Protein AF-A0A5C7LWV4-F1 (afdb_monomer_lite)

Structure (mmCIF, N/CA/C/O backbone):
data_AF-A0A5C7LWV4-F1
#
_entry.id   AF-A0A5C7LWV4-F1
#
loop_
_atom_site.group_PDB
_atom_site.id
_atom_site.type_symbol
_atom_site.label_atom_id
_atom_site.label_alt_id
_atom_site.label_comp_id
_atom_site.label_asym_id
_atom_site.label_entity_id
_atom_site.label_seq_id
_atom_site.pdbx_PDB_ins_code
_atom_site.Cartn_x
_atom_site.Cartn_y
_atom_site.Cartn_z
_atom_site.occupancy
_atom_site.B_iso_or_equiv
_atom_site.auth_seq_id
_atom_site.auth_comp_id
_atom_site.auth_asym_id
_atom_site.auth_atom_id
_atom_site.pdbx_PDB_model_num
ATOM 1 N N . MET A 1 1 ? -59.987 -9.830 20.112 1.00 52.25 1 MET A N 1
ATOM 2 C CA . MET A 1 1 ? -58.903 -8.839 19.967 1.00 52.25 1 MET A CA 1
ATOM 3 C C . MET A 1 1 ? -58.162 -9.184 18.691 1.00 52.25 1 MET A C 1
ATOM 5 O O . MET A 1 1 ? -57.696 -10.315 18.576 1.00 52.25 1 MET A O 1
ATOM 9 N N . SER A 1 2 ? -58.191 -8.307 17.691 1.00 67.44 2 SER A N 1
ATOM 10 C CA . SER A 1 2 ? -57.599 -8.619 16.381 1.00 67.44 2 SER A CA 1
ATOM 11 C C . SER A 1 2 ? -56.085 -8.374 16.394 1.00 67.44 2 SER A C 1
ATOM 13 O O . SER A 1 2 ? -55.597 -7.517 17.128 1.00 67.44 2 SER A O 1
ATOM 15 N N . LEU A 1 3 ? -55.334 -9.098 15.560 1.00 51.97 3 LEU A N 1
ATOM 16 C CA . LE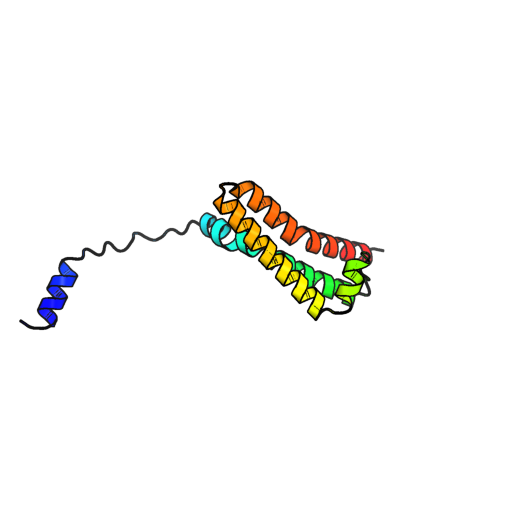U A 1 3 ? -53.879 -8.929 15.397 1.00 51.97 3 LEU A CA 1
ATOM 17 C C . LEU A 1 3 ? -53.480 -7.469 15.103 1.00 51.97 3 LEU A C 1
ATOM 19 O O . LEU A 1 3 ? -52.436 -7.003 15.555 1.00 51.97 3 LEU A O 1
ATOM 23 N N . MET A 1 4 ? -54.356 -6.729 14.418 1.00 54.03 4 MET A N 1
ATOM 24 C CA . MET A 1 4 ? -54.188 -5.304 14.130 1.00 54.03 4 MET A CA 1
ATOM 25 C C . MET A 1 4 ? -54.279 -4.420 15.380 1.00 54.03 4 MET A C 1
ATOM 27 O O . MET A 1 4 ? -53.529 -3.455 15.496 1.00 54.03 4 MET A O 1
ATOM 31 N N . GLU A 1 5 ? -55.147 -4.746 16.342 1.00 59.66 5 GLU A N 1
ATOM 32 C CA . GLU A 1 5 ? -55.254 -3.985 17.596 1.00 59.66 5 GLU A CA 1
ATOM 33 C C . GLU A 1 5 ? -54.028 -4.186 18.489 1.00 59.66 5 GLU A C 1
ATOM 35 O O . GLU A 1 5 ? -53.550 -3.229 19.096 1.00 59.66 5 GLU A O 1
ATOM 40 N N . SER A 1 6 ? -53.481 -5.405 18.536 1.00 60.03 6 SER A N 1
ATOM 41 C CA . SER A 1 6 ? -52.242 -5.687 19.270 1.00 60.03 6 SER A CA 1
ATOM 42 C C . SER A 1 6 ? -51.032 -4.998 18.638 1.00 60.03 6 SER A C 1
ATOM 44 O O . SER A 1 6 ? -50.223 -4.425 19.364 1.00 60.03 6 SER A O 1
ATOM 46 N N . A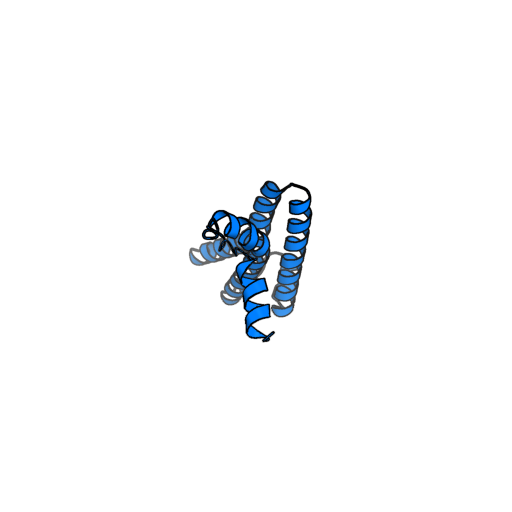LA A 1 7 ? -50.929 -4.987 17.305 1.00 54.66 7 ALA A N 1
ATOM 47 C CA . ALA A 1 7 ? -49.851 -4.292 16.602 1.00 54.66 7 ALA A CA 1
ATOM 48 C C . ALA A 1 7 ? -49.892 -2.774 16.840 1.00 54.66 7 ALA A C 1
ATOM 50 O O . ALA A 1 7 ? -48.857 -2.161 17.096 1.00 54.66 7 ALA A O 1
ATOM 51 N N . ARG A 1 8 ? -51.091 -2.177 16.835 1.00 57.69 8 ARG A N 1
ATOM 52 C CA . ARG A 1 8 ? -51.269 -0.740 17.081 1.00 57.69 8 ARG A CA 1
ATOM 53 C C . ARG A 1 8 ? -50.892 -0.347 18.508 1.00 57.69 8 ARG A C 1
ATOM 55 O O . ARG A 1 8 ? -50.174 0.621 18.699 1.00 57.69 8 ARG A O 1
ATOM 62 N N . LYS A 1 9 ? -51.280 -1.155 19.501 1.00 61.03 9 LYS A N 1
ATOM 63 C CA . LYS A 1 9 ? -50.943 -0.910 20.914 1.00 61.03 9 LYS A CA 1
ATOM 64 C C . LYS A 1 9 ? -49.441 -0.983 21.200 1.00 61.03 9 LYS A C 1
ATOM 66 O O . LYS A 1 9 ? -48.962 -0.285 22.086 1.00 61.03 9 LYS A O 1
ATOM 71 N N . VAL A 1 10 ? -48.717 -1.836 20.472 1.00 62.72 10 VAL A N 1
ATOM 72 C CA . VAL A 1 10 ? -47.253 -1.909 20.555 1.00 62.72 10 VAL A CA 1
ATOM 73 C C . VAL A 1 10 ? -46.637 -0.688 19.878 1.00 62.72 10 VAL A C 1
ATOM 75 O O . VAL A 1 10 ? -45.815 -0.022 20.490 1.00 62.72 10 VAL A O 1
ATOM 78 N N . LEU A 1 11 ? -47.069 -0.345 18.662 1.00 56.66 11 LEU A N 1
ATOM 79 C CA . LEU A 1 11 ? -46.501 0.767 17.892 1.00 56.66 11 LEU A CA 1
ATOM 80 C C . LEU A 1 11 ? -46.776 2.147 18.509 1.00 56.66 11 LEU A C 1
ATOM 82 O O . LEU A 1 11 ? -45.873 2.976 18.524 1.00 56.66 11 LEU A O 1
ATOM 86 N N . ASP A 1 12 ? -47.958 2.373 19.085 1.00 58.62 12 ASP A N 1
ATOM 87 C CA . ASP A 1 12 ? -48.310 3.647 19.735 1.00 58.62 12 ASP A CA 1
ATOM 88 C C . ASP A 1 12 ? -47.535 3.873 21.054 1.00 58.62 12 ASP A C 1
ATOM 90 O O . ASP A 1 12 ? -47.429 5.003 21.527 1.00 58.62 12 ASP A O 1
ATOM 94 N N . GLY A 1 13 ? -46.973 2.810 21.650 1.00 54.28 13 GLY A N 1
ATOM 95 C CA . GLY A 1 13 ? -46.110 2.884 22.836 1.00 54.28 13 GLY A CA 1
ATOM 96 C C . GLY A 1 13 ? -44.638 3.181 22.527 1.00 54.28 13 GLY A C 1
ATOM 97 O O . GLY A 1 13 ? -43.896 3.586 23.422 1.00 54.28 13 GLY A O 1
ATOM 98 N N . TYR A 1 14 ? -44.213 3.016 21.271 1.00 48.19 14 TYR A N 1
ATOM 99 C CA . TYR A 1 14 ? -42.888 3.413 20.809 1.00 48.19 14 TYR A CA 1
ATOM 100 C C . TYR A 1 14 ? -43.001 4.767 20.116 1.00 48.19 14 TYR A C 1
ATOM 102 O O . TYR A 1 14 ? -43.220 4.854 18.909 1.00 48.19 14 TYR A O 1
ATOM 110 N N . VAL A 1 15 ? -42.786 5.844 20.873 1.00 48.97 15 VAL A N 1
ATOM 111 C CA . VAL A 1 15 ? -42.367 7.113 20.273 1.00 48.97 15 VAL A CA 1
ATOM 112 C C . VAL A 1 15 ? -40.988 6.858 19.667 1.00 48.97 15 VAL A C 1
ATOM 114 O O . VAL A 1 15 ? -39.961 7.001 20.327 1.00 48.97 15 VAL A O 1
ATOM 117 N N . ILE A 1 16 ? -40.957 6.393 18.418 1.00 51.47 16 ILE A N 1
ATOM 118 C CA . ILE A 1 16 ? -39.737 6.365 17.622 1.00 51.47 16 ILE A CA 1
ATOM 119 C C . ILE A 1 16 ? -39.480 7.825 17.278 1.00 51.47 16 ILE A C 1
ATOM 121 O O . ILE A 1 16 ? -39.933 8.332 16.250 1.00 51.47 16 ILE A O 1
ATOM 125 N N . GLU A 1 17 ? -38.798 8.527 18.180 1.00 50.56 17 GLU A N 1
ATOM 126 C CA . GLU A 1 17 ? -38.108 9.753 17.821 1.00 50.56 17 GLU A CA 1
ATOM 127 C C . GLU A 1 17 ? -37.155 9.368 16.693 1.00 50.56 17 GLU A C 1
ATOM 129 O O . GLU A 1 17 ? -36.110 8.756 16.921 1.00 50.56 17 GLU A O 1
ATOM 134 N N . ALA A 1 18 ? -37.565 9.629 15.448 1.00 47.28 18 ALA A N 1
ATOM 135 C CA . ALA A 1 18 ? -36.696 9.455 14.300 1.00 47.28 18 ALA A CA 1
ATOM 136 C C . ALA A 1 18 ? -35.393 10.185 14.643 1.00 47.28 18 ALA A C 1
ATOM 138 O O . ALA A 1 18 ? -35.468 11.375 14.980 1.00 47.28 18 ALA A O 1
ATOM 139 N N . PRO A 1 19 ? -34.229 9.505 14.643 1.00 46.12 19 PRO A N 1
ATOM 140 C CA . PRO A 1 19 ? -32.994 10.138 15.062 1.00 46.12 19 PRO A CA 1
ATOM 141 C C . PRO A 1 19 ? -32.833 11.397 14.218 1.00 46.12 19 PRO A C 1
ATOM 143 O O . PRO A 1 19 ? -32.788 11.326 12.986 1.00 46.12 19 PRO A O 1
ATOM 146 N N . LYS A 1 20 ? -32.852 12.561 14.888 1.00 50.91 20 LYS A N 1
ATOM 147 C CA . LYS A 1 20 ? -32.575 13.860 14.270 1.00 50.91 20 LYS A CA 1
ATOM 148 C C . LYS A 1 20 ? -31.335 13.655 13.417 1.00 50.91 20 LYS A C 1
ATOM 150 O O . LYS A 1 20 ? -30.327 13.236 13.972 1.00 50.91 20 LYS A O 1
ATOM 155 N N . ARG A 1 21 ? -31.488 13.847 12.098 1.00 44.47 21 ARG A N 1
ATOM 156 C CA . ARG A 1 21 ? -30.469 13.734 11.041 1.00 44.47 21 ARG A CA 1
ATOM 157 C C . ARG A 1 21 ? -29.089 13.398 11.604 1.00 44.47 21 ARG A C 1
ATOM 159 O O . ARG A 1 21 ? -28.471 14.259 12.221 1.00 44.47 21 ARG A O 1
ATOM 166 N N . LEU A 1 22 ? -28.615 12.173 11.372 1.00 43.50 22 LEU A N 1
ATOM 167 C CA . LEU A 1 22 ? -27.206 11.836 11.560 1.00 43.50 22 LEU A CA 1
ATOM 168 C C . LEU A 1 22 ? -26.389 12.756 10.640 1.00 43.50 22 LEU A C 1
ATOM 170 O O . LEU A 1 22 ? -26.166 12.444 9.472 1.00 43.50 22 LEU A O 1
ATOM 174 N N . GLU A 1 23 ? -26.010 13.930 11.143 1.00 44.56 23 GLU A N 1
ATOM 175 C CA . GLU A 1 23 ? -24.940 14.745 10.587 1.00 44.56 23 GLU A CA 1
ATOM 176 C C . GLU A 1 23 ? -23.662 13.939 10.787 1.00 44.56 23 GLU A C 1
ATOM 178 O O . GLU A 1 23 ? -22.971 14.056 11.797 1.00 44.56 23 GLU A O 1
ATOM 183 N N . ILE A 1 24 ? -23.381 13.050 9.836 1.00 46.97 24 ILE A N 1
ATOM 184 C CA . ILE A 1 24 ? -22.062 12.453 9.704 1.00 46.97 24 ILE A CA 1
ATOM 185 C C . ILE A 1 24 ? -21.148 13.627 9.358 1.00 46.97 24 ILE A C 1
ATOM 187 O O . ILE A 1 24 ? -21.122 14.084 8.215 1.00 46.97 24 ILE A O 1
ATOM 191 N N . LYS A 1 25 ? -20.451 14.179 10.355 1.00 51.34 25 LYS A N 1
ATOM 192 C CA . LYS A 1 25 ? -19.376 15.137 10.099 1.00 51.34 25 LYS A CA 1
ATOM 193 C C . LYS A 1 25 ? -18.379 14.436 9.184 1.00 51.34 25 LYS A C 1
ATOM 195 O O . LYS A 1 25 ? -17.914 13.350 9.509 1.00 51.34 25 LYS A O 1
ATOM 200 N N . GLU A 1 26 ? -18.020 15.050 8.059 1.00 54.31 26 GLU A N 1
ATOM 201 C CA . GLU A 1 26 ? -17.024 14.497 7.125 1.00 54.31 26 GLU A CA 1
ATOM 202 C C . GLU A 1 26 ? -15.697 14.122 7.820 1.00 54.31 26 GLU A C 1
ATOM 204 O O . GLU A 1 26 ? -14.985 13.228 7.356 1.00 54.31 26 GLU A O 1
ATOM 209 N N . SER A 1 27 ? -15.397 14.736 8.977 1.00 55.41 27 SER A N 1
ATOM 210 C CA . SER A 1 27 ? -14.265 14.372 9.840 1.00 55.41 27 SER A CA 1
ATOM 211 C C . SER A 1 27 ? -14.293 12.914 10.292 1.00 55.41 27 SER A C 1
ATOM 213 O O . SER A 1 27 ? -13.243 12.275 10.343 1.00 55.41 27 SER A O 1
ATOM 215 N N . ASP A 1 28 ? -15.477 12.368 10.566 1.00 58.28 28 ASP A N 1
ATOM 216 C CA . ASP A 1 28 ? -15.622 11.016 11.097 1.00 58.28 28 ASP A CA 1
ATOM 217 C C . ASP A 1 28 ? -15.373 9.979 10.003 1.00 58.28 28 ASP A C 1
ATOM 219 O O . ASP A 1 28 ? -14.819 8.921 10.285 1.00 58.28 28 ASP A O 1
ATOM 223 N N . PHE A 1 29 ? -15.690 10.282 8.738 1.00 62.94 29 PHE A N 1
ATOM 224 C CA . PHE A 1 29 ? -15.387 9.395 7.609 1.00 62.94 29 PHE A CA 1
ATOM 225 C C . PHE A 1 29 ? -13.880 9.328 7.330 1.00 62.94 29 PHE A C 1
ATOM 227 O O . PHE A 1 29 ? -13.325 8.248 7.107 1.00 62.94 29 PHE A O 1
ATOM 234 N N . ALA A 1 30 ? -13.194 10.473 7.382 1.00 60.03 30 ALA A N 1
ATOM 235 C CA . ALA A 1 30 ? -11.749 10.515 7.203 1.00 60.03 30 ALA A CA 1
ATOM 236 C C . ALA A 1 30 ? -11.010 9.741 8.306 1.00 60.03 30 ALA A C 1
ATOM 238 O O . ALA A 1 30 ? -10.076 8.988 8.016 1.00 60.03 30 ALA A O 1
ATOM 239 N N . GLU A 1 31 ? -11.459 9.871 9.555 1.00 58.53 31 GLU A N 1
ATOM 240 C CA . GLU A 1 31 ? -10.842 9.166 10.676 1.00 58.53 31 GLU A CA 1
ATOM 241 C C . GLU A 1 31 ? -11.195 7.676 10.728 1.00 58.53 31 GLU A C 1
ATOM 243 O O . GLU A 1 31 ? -10.319 6.855 10.988 1.00 58.53 31 GLU A O 1
ATOM 248 N N . SER A 1 32 ? -12.447 7.305 10.451 1.00 59.75 32 SER A N 1
ATOM 249 C CA . SER A 1 32 ? -12.907 5.916 10.602 1.00 59.75 32 SER A CA 1
ATOM 250 C C . SER A 1 32 ? -12.679 5.035 9.373 1.00 59.75 32 SER A C 1
ATOM 252 O O . SER A 1 32 ? -12.586 3.816 9.519 1.00 59.75 32 SER A O 1
ATOM 254 N N . VAL A 1 33 ? -12.574 5.618 8.172 1.00 63.16 33 VAL A N 1
ATOM 255 C CA . VAL A 1 33 ? -12.467 4.863 6.911 1.00 63.16 33 VAL A CA 1
ATOM 256 C C . VAL A 1 33 ? -11.153 5.146 6.193 1.00 63.16 33 VAL A C 1
ATOM 258 O O . VAL A 1 33 ? -10.425 4.209 5.866 1.00 63.16 33 VAL A O 1
ATOM 261 N N . LEU A 1 34 ? -10.808 6.418 5.961 1.00 64.25 34 LEU A N 1
ATOM 262 C CA . LEU A 1 34 ? -9.617 6.761 5.169 1.00 64.25 34 LEU A CA 1
ATOM 263 C C . LEU A 1 34 ? -8.308 6.451 5.901 1.00 64.25 34 LEU A C 1
ATOM 265 O O . LEU A 1 34 ? -7.388 5.921 5.281 1.00 64.25 34 LEU A O 1
ATOM 269 N N . LEU A 1 35 ? -8.215 6.732 7.204 1.00 64.75 35 LEU A N 1
ATOM 270 C CA . LEU A 1 35 ? -7.017 6.422 7.995 1.00 64.75 35 LEU A CA 1
ATOM 271 C C . LEU A 1 35 ? -6.680 4.920 8.033 1.00 64.75 35 LEU A C 1
ATOM 273 O O . LEU A 1 35 ? -5.538 4.575 7.714 1.00 64.75 35 LEU A O 1
ATOM 277 N N . PRO A 1 36 ? -7.617 4.010 8.362 1.00 65.00 36 PRO A N 1
ATOM 278 C CA . PRO A 1 36 ? -7.323 2.578 8.339 1.00 65.00 36 PRO A CA 1
ATOM 279 C C . PRO A 1 36 ? -7.153 2.013 6.920 1.00 65.00 36 PRO A C 1
ATOM 281 O O . PRO A 1 36 ? -6.412 1.045 6.744 1.00 65.00 36 PRO A O 1
ATOM 284 N N . ALA A 1 37 ? -7.774 2.614 5.897 1.00 67.56 37 ALA A N 1
ATOM 285 C CA . ALA A 1 37 ? -7.589 2.207 4.499 1.00 67.56 37 ALA A CA 1
ATOM 286 C C . ALA A 1 37 ? -6.295 2.751 3.862 1.00 67.56 37 ALA A C 1
ATOM 288 O O . ALA A 1 37 ? -5.812 2.189 2.876 1.00 67.56 37 ALA A O 1
ATOM 289 N N . GLY A 1 38 ? -5.709 3.812 4.423 1.00 72.81 38 GLY A N 1
ATOM 290 C CA . GLY A 1 38 ? -4.519 4.495 3.909 1.00 72.81 38 GLY A CA 1
ATOM 291 C C . GLY A 1 38 ? -3.333 3.572 3.602 1.00 72.81 38 GLY A C 1
ATOM 292 O O . GLY A 1 38 ? -2.789 3.660 2.500 1.00 72.81 38 GLY A O 1
ATOM 293 N N . PRO A 1 39 ? -2.953 2.636 4.494 1.00 75.56 39 PRO A N 1
ATOM 294 C CA . PRO A 1 39 ? -1.898 1.668 4.213 1.00 75.56 39 PRO A CA 1
ATOM 295 C C . PRO A 1 39 ? -2.194 0.809 2.982 1.00 75.56 39 PRO A C 1
ATOM 297 O O . PRO A 1 39 ? -1.322 0.650 2.135 1.00 75.56 39 PRO A O 1
ATOM 300 N N . LEU A 1 40 ? -3.420 0.293 2.840 1.00 77.00 40 LEU A N 1
ATOM 301 C CA . LEU A 1 40 ? -3.803 -0.532 1.689 1.00 77.00 40 LEU A CA 1
ATOM 302 C C . LEU A 1 40 ? -3.777 0.268 0.386 1.00 77.00 40 LEU A C 1
ATOM 304 O O . LEU A 1 40 ? -3.202 -0.190 -0.600 1.00 77.00 40 LEU A O 1
ATOM 308 N N . LEU A 1 41 ? -4.342 1.477 0.395 1.00 77.94 41 LEU A N 1
ATOM 309 C CA . LEU A 1 41 ? -4.313 2.379 -0.759 1.00 77.94 41 LEU A CA 1
ATOM 310 C C . LEU A 1 41 ? -2.876 2.744 -1.150 1.00 77.94 41 LEU A C 1
ATOM 312 O O . LEU A 1 41 ? -2.541 2.754 -2.333 1.00 77.94 41 LEU A O 1
ATOM 316 N N . GLY A 1 42 ? -2.012 2.969 -0.161 1.00 78.62 42 GLY A N 1
ATOM 317 C CA . GLY A 1 42 ? -0.592 3.214 -0.366 1.00 78.62 42 GLY A CA 1
ATOM 318 C C . GLY A 1 42 ? 0.137 2.041 -1.023 1.00 78.62 42 GLY A C 1
ATOM 319 O O . GLY A 1 42 ? 0.852 2.232 -2.006 1.00 78.62 42 GLY A O 1
ATOM 320 N N . GLN A 1 43 ? -0.108 0.810 -0.561 1.00 83.50 43 GLN A N 1
ATOM 321 C CA . GLN A 1 43 ? 0.472 -0.385 -1.186 1.00 83.50 43 GLN A CA 1
ATOM 322 C C . GLN A 1 43 ? -0.060 -0.611 -2.612 1.00 83.50 43 GLN A C 1
ATOM 324 O O . GLN A 1 43 ? 0.702 -1.017 -3.486 1.00 83.50 43 GLN A O 1
ATOM 329 N N . LEU A 1 44 ? -1.335 -0.311 -2.886 1.00 83.25 44 LEU A N 1
ATOM 330 C CA . LEU A 1 44 ? -1.891 -0.369 -4.246 1.00 83.25 44 LEU A CA 1
ATOM 331 C C . LEU A 1 44 ? -1.251 0.668 -5.178 1.00 83.25 44 LEU A C 1
ATOM 333 O O . LEU A 1 44 ? -0.926 0.351 -6.327 1.00 83.25 44 LEU A O 1
ATOM 337 N N . ALA A 1 45 ? -1.041 1.892 -4.688 1.00 82.06 45 ALA A N 1
ATOM 338 C CA . ALA A 1 45 ? -0.329 2.930 -5.427 1.00 82.06 45 ALA A CA 1
ATOM 339 C C . ALA A 1 45 ? 1.127 2.519 -5.695 1.00 82.06 45 ALA A C 1
ATOM 341 O O . ALA A 1 45 ? 1.624 2.690 -6.809 1.00 82.06 45 ALA A O 1
ATOM 342 N N . ASP A 1 46 ? 1.795 1.914 -4.713 1.00 81.00 46 ASP A N 1
ATOM 343 C CA . ASP A 1 46 ? 3.152 1.397 -4.870 1.00 81.00 46 ASP A CA 1
ATOM 344 C C . ASP A 1 46 ? 3.213 0.298 -5.940 1.00 81.00 46 ASP A C 1
ATOM 346 O O . ASP A 1 46 ? 3.946 0.445 -6.912 1.00 81.00 46 ASP A O 1
ATOM 350 N N . ILE A 1 47 ? 2.339 -0.718 -5.876 1.00 83.94 47 ILE A N 1
ATOM 351 C CA . ILE A 1 47 ? 2.234 -1.755 -6.921 1.00 83.94 47 ILE A CA 1
ATOM 352 C C . ILE A 1 47 ? 2.051 -1.125 -8.307 1.00 83.94 47 ILE A C 1
ATOM 354 O O . ILE A 1 47 ? 2.755 -1.478 -9.254 1.00 83.94 47 ILE A O 1
ATOM 358 N N . SER A 1 48 ? 1.122 -0.176 -8.426 1.00 84.50 48 SER A N 1
ATOM 359 C CA . SER A 1 48 ? 0.800 0.473 -9.701 1.00 84.50 48 SER A CA 1
ATOM 360 C C . SER A 1 48 ? 1.993 1.255 -10.259 1.00 84.50 48 SER A C 1
ATOM 362 O O . SER A 1 48 ? 2.313 1.151 -11.446 1.00 84.50 48 SER A O 1
ATOM 364 N N . THR A 1 49 ? 2.679 2.014 -9.402 1.00 83.12 49 THR A N 1
ATOM 365 C CA . THR A 1 49 ? 3.853 2.812 -9.787 1.00 83.12 49 THR A CA 1
ATOM 366 C C . THR A 1 49 ? 5.060 1.941 -10.120 1.00 83.12 49 THR A C 1
ATOM 368 O O . THR A 1 49 ? 5.742 2.225 -11.104 1.00 83.12 49 THR A O 1
ATOM 371 N N . THR A 1 50 ? 5.281 0.842 -9.395 1.00 84.12 50 THR A N 1
ATOM 372 C CA . THR A 1 50 ? 6.320 -0.146 -9.709 1.00 84.12 50 THR A CA 1
ATOM 373 C C . THR A 1 50 ? 6.064 -0.811 -11.062 1.00 84.12 50 THR A C 1
ATOM 375 O O . THR A 1 50 ? 6.960 -0.857 -11.902 1.00 84.12 50 THR A O 1
ATOM 378 N N . VAL A 1 51 ? 4.833 -1.261 -11.336 1.00 85.56 51 VAL A N 1
ATOM 379 C CA . VAL A 1 51 ? 4.474 -1.848 -12.643 1.00 85.56 51 VAL A CA 1
ATOM 380 C C . VAL A 1 51 ? 4.681 -0.838 -13.774 1.00 85.56 51 VAL A C 1
ATOM 382 O O . VAL A 1 51 ? 5.204 -1.194 -14.832 1.00 85.56 51 VAL A O 1
ATOM 385 N N . TYR A 1 52 ? 4.309 0.427 -13.560 1.00 84.88 52 TYR A N 1
ATOM 386 C CA . TYR A 1 52 ? 4.552 1.488 -14.535 1.00 84.88 52 TYR A CA 1
ATOM 387 C C . TYR A 1 52 ? 6.051 1.718 -14.775 1.00 84.88 52 TYR A C 1
ATOM 389 O O . TYR A 1 52 ? 6.472 1.789 -15.930 1.00 84.88 52 TYR A O 1
ATOM 397 N N . ALA A 1 53 ? 6.864 1.793 -13.719 1.00 82.19 53 ALA A N 1
ATOM 398 C CA . ALA A 1 53 ? 8.310 1.976 -13.823 1.00 82.19 53 ALA A CA 1
ATOM 399 C C . ALA A 1 53 ? 8.979 0.829 -14.602 1.00 82.19 53 ALA A C 1
ATOM 401 O O . ALA A 1 53 ? 9.721 1.090 -15.551 1.00 82.19 53 ALA A O 1
ATOM 402 N N . LEU A 1 54 ? 8.634 -0.425 -14.284 1.00 83.94 54 LEU A N 1
ATOM 403 C CA . LEU A 1 54 ? 9.149 -1.613 -14.978 1.00 83.94 54 LEU A CA 1
ATOM 404 C C . LEU A 1 54 ? 8.786 -1.610 -16.470 1.00 83.94 54 LEU A C 1
ATOM 406 O O . LEU A 1 54 ? 9.625 -1.911 -17.316 1.00 83.94 54 LEU A O 1
ATOM 410 N N . ARG A 1 55 ? 7.556 -1.202 -16.820 1.00 84.12 55 ARG A N 1
ATOM 411 C CA . ARG A 1 55 ? 7.128 -1.062 -18.226 1.00 84.12 55 ARG A CA 1
ATOM 412 C C . ARG A 1 55 ? 7.886 0.026 -18.992 1.00 84.12 55 ARG A C 1
ATOM 414 O O . ARG A 1 55 ? 7.945 -0.047 -20.213 1.00 84.12 55 ARG A O 1
ATOM 421 N N . ASN A 1 56 ? 8.460 1.010 -18.301 1.00 82.5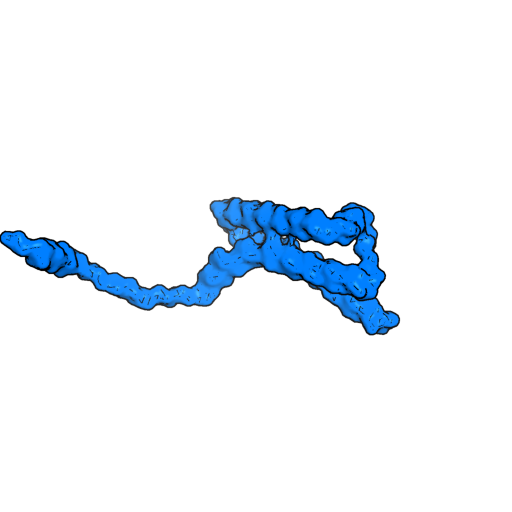6 56 ASN A N 1
ATOM 422 C CA . ASN A 1 56 ? 9.303 2.051 -18.899 1.00 82.56 56 ASN A CA 1
ATOM 423 C C . ASN A 1 56 ? 10.798 1.668 -18.912 1.00 82.56 56 ASN A C 1
ATOM 425 O O . ASN A 1 56 ? 11.642 2.523 -19.163 1.00 82.56 56 ASN A O 1
ATOM 429 N N . GLY A 1 57 ? 11.140 0.402 -18.641 1.00 80.88 57 GLY A N 1
ATOM 430 C CA . GLY A 1 57 ? 12.518 -0.096 -18.701 1.00 80.88 57 GLY A CA 1
ATOM 431 C C . GLY A 1 57 ? 13.371 0.235 -17.475 1.00 80.88 57 GLY A C 1
ATOM 432 O O . GLY A 1 57 ? 14.575 -0.010 -17.490 1.00 80.88 57 GLY A O 1
ATOM 433 N N . LEU A 1 58 ? 12.773 0.770 -16.405 1.00 81.81 58 LEU A N 1
ATOM 434 C CA . LEU A 1 58 ? 13.478 0.985 -15.144 1.00 81.81 58 LEU A CA 1
ATOM 435 C C . LEU A 1 58 ? 13.634 -0.341 -14.399 1.00 81.81 58 LEU A C 1
ATOM 437 O O . LEU A 1 58 ? 12.727 -1.172 -14.387 1.00 81.81 58 LEU A O 1
ATOM 441 N N . SER A 1 59 ? 14.779 -0.526 -13.746 1.00 78.62 59 SER A N 1
ATOM 442 C CA . SER A 1 59 ? 15.047 -1.695 -12.910 1.00 78.62 59 SER A CA 1
ATOM 443 C C . SER A 1 59 ? 15.086 -1.315 -11.438 1.00 78.62 59 SER A C 1
ATOM 445 O O . SER A 1 59 ? 15.660 -0.287 -11.082 1.00 78.62 59 SER A O 1
ATOM 447 N N . GLU A 1 60 ? 14.565 -2.188 -10.584 1.00 76.81 60 GLU A N 1
ATOM 448 C CA . GLU A 1 60 ? 14.613 -2.001 -9.139 1.00 76.81 60 GLU A CA 1
ATOM 449 C C . GLU A 1 60 ? 16.061 -2.043 -8.623 1.00 76.81 60 GLU A C 1
ATOM 451 O O . GLU A 1 60 ? 16.796 -3.006 -8.868 1.00 76.81 60 GLU A O 1
ATOM 456 N N . GLY A 1 61 ? 16.478 -0.986 -7.920 1.00 74.94 61 GLY A N 1
ATOM 457 C CA . GLY A 1 61 ? 17.846 -0.849 -7.407 1.00 74.94 61 GLY A CA 1
ATOM 458 C C . GLY A 1 61 ? 18.109 -1.680 -6.151 1.00 74.94 61 GLY A C 1
ATOM 459 O O . GLY A 1 61 ? 19.246 -2.068 -5.889 1.00 74.94 61 GLY A O 1
ATOM 460 N N . ASN A 1 62 ? 17.064 -1.991 -5.380 1.00 76.38 62 ASN A N 1
ATOM 461 C CA . ASN A 1 62 ? 17.184 -2.803 -4.176 1.00 76.38 62 ASN A CA 1
ATOM 462 C C . ASN A 1 62 ? 17.232 -4.300 -4.544 1.00 76.38 62 ASN A C 1
ATOM 464 O O . ASN A 1 62 ? 16.230 -4.814 -5.038 1.00 76.38 62 ASN A O 1
ATOM 468 N N . PRO A 1 63 ? 18.326 -5.035 -4.267 1.00 74.62 63 PRO A N 1
ATOM 469 C CA . PRO A 1 63 ? 18.477 -6.434 -4.677 1.00 74.62 63 PRO A CA 1
ATOM 470 C C . PRO A 1 63 ? 17.423 -7.375 -4.071 1.00 74.62 63 PRO A C 1
ATOM 472 O O . PRO A 1 63 ? 17.029 -8.341 -4.722 1.00 74.62 63 PRO A O 1
ATOM 475 N N . VAL A 1 64 ? 16.919 -7.074 -2.868 1.00 77.12 64 VAL A N 1
ATOM 476 C CA . VAL A 1 64 ? 15.863 -7.864 -2.211 1.00 77.12 64 VAL A CA 1
ATOM 477 C C . VAL A 1 64 ? 14.531 -7.684 -2.937 1.00 77.12 64 VAL A C 1
ATOM 479 O O . VAL A 1 64 ? 13.836 -8.655 -3.228 1.00 77.12 64 VAL A O 1
ATOM 482 N N . VAL A 1 65 ? 14.188 -6.440 -3.280 1.00 76.38 65 VAL A N 1
ATOM 483 C CA . VAL A 1 65 ? 12.937 -6.129 -3.985 1.00 76.38 65 VAL A CA 1
ATOM 484 C C . VAL A 1 65 ? 13.034 -6.535 -5.453 1.00 76.38 65 VAL A C 1
ATOM 486 O O . VAL A 1 65 ? 12.060 -7.038 -5.998 1.00 76.38 65 VAL A O 1
ATOM 489 N N . LYS A 1 66 ? 14.216 -6.427 -6.070 1.00 79.38 66 LYS A N 1
ATOM 490 C CA . LYS A 1 66 ? 14.489 -6.808 -7.462 1.00 79.38 66 LYS A CA 1
ATOM 491 C C . LYS A 1 66 ? 14.129 -8.264 -7.757 1.00 79.38 66 LYS A C 1
ATOM 493 O O . LYS A 1 66 ? 13.533 -8.547 -8.790 1.00 79.38 66 LYS A O 1
ATOM 498 N N . GLY A 1 67 ? 14.441 -9.186 -6.843 1.00 79.31 67 GLY A N 1
ATOM 499 C CA . GLY A 1 67 ? 14.021 -10.586 -6.973 1.00 79.31 67 GLY A CA 1
ATOM 500 C C . GLY A 1 67 ? 12.499 -10.759 -6.911 1.00 79.31 67 GLY A C 1
ATOM 501 O O . GLY A 1 67 ? 11.939 -11.583 -7.628 1.00 79.31 67 GLY A O 1
ATOM 502 N N . LEU A 1 68 ? 11.830 -9.936 -6.101 1.00 79.38 68 LEU A N 1
ATOM 503 C CA . LEU A 1 68 ? 10.378 -9.931 -5.938 1.00 79.38 68 LEU A CA 1
ATOM 504 C C . LEU A 1 68 ? 9.649 -9.326 -7.143 1.00 79.38 68 LEU A C 1
ATOM 506 O O . LEU A 1 68 ? 8.692 -9.930 -7.614 1.00 79.38 68 LEU A O 1
ATOM 510 N N . VAL A 1 69 ? 10.098 -8.190 -7.687 1.00 82.44 69 VAL A N 1
ATOM 511 C CA . VAL A 1 69 ? 9.437 -7.556 -8.847 1.00 82.44 69 VAL A CA 1
ATOM 512 C C . VAL A 1 69 ? 9.541 -8.368 -10.137 1.00 82.44 69 VAL A C 1
ATOM 514 O O . VAL A 1 69 ? 8.687 -8.216 -11.008 1.00 82.44 69 VAL A O 1
ATOM 517 N N . ASN A 1 70 ? 10.507 -9.287 -10.242 1.00 82.00 70 ASN A N 1
ATOM 518 C CA . ASN A 1 70 ? 10.556 -10.258 -11.342 1.00 82.00 70 ASN A CA 1
ATOM 519 C C . ASN A 1 70 ? 9.350 -11.219 -11.335 1.00 82.00 70 ASN A C 1
ATOM 521 O O . ASN A 1 70 ? 9.013 -11.793 -12.368 1.00 82.00 70 ASN A O 1
ATOM 525 N N . ASN A 1 71 ? 8.681 -11.380 -10.188 1.00 85.50 71 ASN A N 1
ATOM 526 C CA . ASN A 1 71 ? 7.434 -12.119 -10.043 1.00 85.50 71 ASN A CA 1
ATOM 527 C C . ASN A 1 71 ? 6.347 -11.176 -9.505 1.00 85.50 71 ASN A C 1
ATOM 529 O O . ASN A 1 71 ? 6.058 -11.140 -8.309 1.00 85.50 71 ASN A O 1
ATOM 533 N N . LEU A 1 72 ? 5.743 -10.399 -10.412 1.00 82.38 72 LEU A N 1
ATOM 534 C CA . LEU A 1 72 ? 4.724 -9.398 -10.076 1.00 82.38 72 LEU A CA 1
ATOM 535 C C . LEU A 1 72 ? 3.586 -9.935 -9.185 1.00 82.38 72 LEU A C 1
ATOM 537 O O . LEU A 1 72 ? 3.262 -9.254 -8.213 1.00 82.38 72 LEU A O 1
ATOM 541 N N . PRO A 1 73 ? 3.014 -11.135 -9.420 1.00 85.56 73 PRO A N 1
ATOM 542 C CA . PRO A 1 73 ? 2.026 -11.712 -8.506 1.00 85.56 73 PRO A CA 1
ATOM 543 C C . PRO A 1 73 ? 2.533 -11.870 -7.067 1.00 85.56 73 PRO A C 1
ATOM 545 O O . PRO A 1 73 ? 1.833 -11.497 -6.124 1.00 85.56 73 PRO A O 1
ATOM 548 N N . LEU A 1 74 ? 3.756 -12.382 -6.887 1.00 85.38 74 LEU A N 1
ATOM 549 C CA . LEU A 1 74 ? 4.363 -12.542 -5.563 1.00 85.38 74 LEU A CA 1
ATOM 550 C C . LEU A 1 74 ? 4.637 -11.183 -4.909 1.00 85.38 74 LEU A C 1
ATOM 552 O O . LEU A 1 74 ? 4.345 -10.999 -3.728 1.00 85.38 74 LEU A O 1
ATOM 556 N N . PHE A 1 75 ? 5.142 -10.216 -5.676 1.00 83.81 75 PHE A N 1
ATOM 557 C CA . PHE A 1 75 ? 5.344 -8.848 -5.202 1.00 83.81 75 PHE A CA 1
ATOM 558 C C . PHE A 1 75 ? 4.033 -8.209 -4.726 1.00 83.81 75 PHE A C 1
ATOM 560 O O . PHE A 1 75 ? 3.977 -7.686 -3.612 1.00 83.81 75 PHE A O 1
ATOM 567 N N . SER A 1 76 ? 2.959 -8.307 -5.516 1.00 83.06 76 SER A N 1
ATOM 568 C CA . SER A 1 76 ? 1.637 -7.798 -5.140 1.00 83.06 76 SER A CA 1
ATOM 569 C C . SER A 1 76 ? 1.092 -8.487 -3.891 1.00 83.06 76 SER A C 1
ATOM 571 O O . SER A 1 76 ? 0.595 -7.805 -2.997 1.00 83.06 76 SER A O 1
ATOM 573 N N . ALA A 1 77 ? 1.230 -9.812 -3.780 1.00 84.75 77 ALA A N 1
ATOM 574 C CA . ALA A 1 77 ? 0.799 -10.555 -2.598 1.00 84.75 77 ALA A CA 1
ATOM 575 C C . ALA A 1 77 ? 1.545 -10.104 -1.332 1.00 84.75 77 ALA A C 1
ATOM 577 O O . ALA A 1 77 ? 0.916 -9.853 -0.303 1.00 84.75 77 ALA A O 1
ATOM 578 N N . VAL A 1 78 ? 2.869 -9.926 -1.414 1.00 85.19 78 VAL A N 1
ATOM 579 C CA . VAL A 1 78 ? 3.681 -9.421 -0.296 1.00 85.19 78 VAL A CA 1
ATOM 580 C C . VAL A 1 78 ? 3.277 -7.997 0.081 1.00 85.19 78 VAL A C 1
ATOM 582 O O . VAL A 1 78 ? 3.106 -7.709 1.262 1.00 85.19 78 VAL A O 1
ATOM 585 N N . LYS A 1 79 ? 3.061 -7.111 -0.896 1.00 84.62 79 LYS A N 1
ATOM 586 C CA . LYS A 1 79 ? 2.626 -5.727 -0.649 1.00 84.62 79 LYS A CA 1
ATOM 587 C C . LYS A 1 79 ? 1.249 -5.664 0.010 1.00 84.62 79 LYS A C 1
ATOM 589 O O . LYS A 1 79 ? 1.079 -4.932 0.982 1.00 84.62 79 LYS A O 1
ATOM 594 N N . ILE A 1 80 ? 0.294 -6.480 -0.439 1.00 82.00 80 ILE A N 1
ATOM 595 C CA . ILE A 1 80 ? -1.024 -6.600 0.202 1.00 82.00 80 ILE A CA 1
ATOM 596 C C . ILE A 1 80 ? -0.875 -7.121 1.636 1.00 82.00 80 ILE A C 1
ATOM 598 O O . ILE A 1 80 ? -1.447 -6.532 2.552 1.00 82.00 80 ILE A O 1
ATOM 602 N N . ALA A 1 81 ? -0.073 -8.167 1.858 1.00 82.75 81 ALA A N 1
ATOM 603 C CA . ALA A 1 81 ? 0.165 -8.719 3.193 1.00 82.75 81 ALA A CA 1
ATOM 604 C C . ALA A 1 81 ? 0.794 -7.688 4.145 1.00 82.75 81 ALA A C 1
ATOM 606 O O . ALA A 1 81 ? 0.362 -7.568 5.293 1.00 82.75 81 ALA A O 1
ATOM 607 N N . VAL A 1 82 ? 1.759 -6.899 3.660 1.00 83.56 82 VAL A N 1
ATOM 608 C CA . VAL A 1 82 ? 2.340 -5.775 4.407 1.00 83.56 82 VAL A CA 1
ATOM 609 C C . VAL A 1 82 ? 1.272 -4.725 4.706 1.00 83.56 82 VAL A C 1
ATOM 611 O O . VAL A 1 82 ? 1.137 -4.331 5.858 1.00 83.56 82 VAL A O 1
ATOM 614 N N . GLY A 1 83 ? 0.462 -4.322 3.723 1.00 80.25 83 GLY A N 1
ATOM 615 C CA . GLY A 1 83 ? -0.614 -3.343 3.913 1.00 80.25 83 GLY A CA 1
ATOM 616 C C . GLY A 1 83 ? -1.635 -3.769 4.971 1.00 80.25 83 GLY A C 1
ATOM 617 O O . GLY A 1 83 ? -1.945 -2.988 5.872 1.00 80.25 83 GLY A O 1
ATOM 618 N N . VAL A 1 84 ? -2.097 -5.023 4.915 1.00 81.44 84 VAL A N 1
ATOM 619 C CA . VAL A 1 84 ? -2.999 -5.607 5.922 1.00 81.44 84 VAL A CA 1
ATOM 620 C C . VAL A 1 84 ? -2.319 -5.660 7.292 1.00 81.44 84 VAL A C 1
ATOM 622 O O . VAL A 1 84 ? -2.900 -5.219 8.283 1.00 81.44 84 VAL A O 1
ATOM 625 N N . GLY A 1 85 ? -1.077 -6.150 7.365 1.00 82.75 85 GLY A N 1
ATOM 626 C CA . GLY A 1 85 ? -0.320 -6.235 8.616 1.00 82.75 85 GLY A CA 1
ATOM 627 C C . GLY A 1 85 ? -0.107 -4.868 9.271 1.00 82.75 85 GLY A C 1
ATOM 628 O O . GLY A 1 85 ? -0.348 -4.708 10.469 1.00 82.75 85 GLY A O 1
ATOM 629 N N . THR A 1 86 ? 0.273 -3.861 8.484 1.00 80.19 86 THR A N 1
ATOM 630 C CA . THR A 1 86 ? 0.420 -2.474 8.935 1.00 80.19 86 THR A CA 1
ATOM 631 C C . THR A 1 86 ? -0.914 -1.911 9.425 1.00 80.19 86 THR A C 1
ATOM 633 O O . THR A 1 86 ? -0.949 -1.338 10.513 1.00 80.19 86 THR A O 1
ATOM 636 N N . GLY A 1 87 ? -2.017 -2.142 8.702 1.00 76.19 87 GLY A N 1
ATOM 637 C CA . GLY A 1 87 ? -3.366 -1.749 9.129 1.00 76.19 87 GLY A CA 1
ATOM 638 C C . GLY A 1 87 ? -3.772 -2.349 10.481 1.00 76.19 87 GLY A C 1
ATOM 639 O O . GLY A 1 87 ? -4.260 -1.633 11.353 1.00 76.19 87 GLY A O 1
ATOM 640 N N . LEU A 1 88 ? -3.484 -3.635 10.715 1.00 81.06 88 LEU A N 1
ATOM 641 C CA . LEU A 1 88 ? -3.760 -4.297 11.999 1.00 81.06 88 LEU A CA 1
ATOM 642 C C . LEU A 1 88 ? -2.931 -3.719 13.157 1.00 81.06 88 LEU A C 1
ATOM 644 O O . LEU A 1 88 ? -3.433 -3.578 14.275 1.00 81.06 88 LEU A O 1
ATOM 648 N N . VAL A 1 89 ? -1.659 -3.385 12.917 1.00 81.00 89 VAL A N 1
ATOM 649 C CA . VAL A 1 89 ? -0.794 -2.751 13.930 1.00 81.00 89 VAL A CA 1
ATOM 650 C C . VAL A 1 89 ? -1.290 -1.344 14.260 1.00 81.00 89 VAL A C 1
ATOM 652 O O . VAL A 1 89 ? -1.405 -1.004 15.438 1.00 81.00 89 VAL A O 1
ATOM 655 N N . ILE A 1 90 ? -1.639 -0.563 13.237 1.00 75.56 90 ILE A N 1
ATOM 656 C CA . ILE A 1 90 ? -2.249 0.770 13.350 1.00 75.56 90 ILE A CA 1
ATOM 657 C C . ILE A 1 90 ? -3.514 0.696 14.201 1.00 75.56 90 ILE A C 1
ATOM 659 O O . ILE A 1 90 ? -3.601 1.396 15.206 1.00 75.56 90 ILE A O 1
ATOM 663 N N . GLN A 1 91 ? -4.433 -0.217 13.883 1.00 74.38 91 GLN A N 1
ATOM 664 C CA . GLN A 1 91 ? -5.673 -0.404 14.637 1.00 74.38 91 GLN A CA 1
ATOM 665 C C . GLN A 1 91 ? -5.403 -0.782 16.105 1.00 74.38 91 GLN A C 1
ATOM 667 O O . GLN A 1 91 ? -6.016 -0.241 17.026 1.00 74.38 91 GLN A O 1
ATOM 672 N N . ARG A 1 92 ? -4.429 -1.668 16.360 1.00 79.75 92 ARG A N 1
ATOM 673 C CA . ARG A 1 92 ? -4.014 -2.016 17.732 1.00 79.75 92 ARG A CA 1
ATOM 674 C C . ARG A 1 92 ? -3.409 -0.833 18.488 1.00 79.75 92 ARG A C 1
ATOM 676 O O . ARG A 1 92 ? -3.611 -0.733 19.696 1.00 79.75 92 ARG A O 1
ATOM 683 N N . MET A 1 93 ? -2.647 0.031 17.822 1.00 76.06 93 MET A N 1
ATOM 684 C CA . MET A 1 93 ? -2.062 1.231 18.430 1.00 76.06 93 MET A CA 1
ATOM 685 C C . MET A 1 93 ? -3.103 2.331 18.664 1.00 76.06 93 MET A C 1
ATOM 687 O O . MET A 1 93 ? -3.028 3.041 19.670 1.00 76.06 93 MET A O 1
ATOM 691 N N . GLU A 1 94 ? -4.092 2.444 17.781 1.00 75.12 94 GLU A N 1
ATOM 692 C CA . GLU A 1 94 ? -5.210 3.374 17.926 1.00 75.12 94 GLU A CA 1
ATOM 693 C C . GLU A 1 94 ? -6.025 3.051 19.182 1.00 75.12 94 GLU A C 1
ATOM 695 O O . GLU A 1 94 ? -6.267 3.933 20.008 1.00 75.12 94 GLU A O 1
ATOM 700 N N . ASN A 1 95 ? -6.312 1.764 19.400 1.00 75.88 95 ASN A N 1
ATOM 701 C CA . ASN A 1 95 ? -6.988 1.266 20.601 1.00 75.88 95 ASN A CA 1
ATOM 702 C C . ASN A 1 95 ? -6.191 1.512 21.898 1.00 75.88 95 ASN A C 1
ATOM 704 O O . ASN A 1 95 ? -6.764 1.498 22.983 1.00 75.88 95 ASN A O 1
ATOM 708 N N . LYS A 1 96 ? -4.879 1.773 21.803 1.00 81.75 96 LYS A N 1
ATOM 709 C CA . LYS A 1 96 ? -4.015 2.174 22.929 1.00 81.75 96 LYS A CA 1
ATOM 710 C C . LYS A 1 96 ? -3.923 3.697 23.110 1.00 81.75 96 LYS A C 1
ATOM 712 O O . LYS A 1 96 ? -3.040 4.163 23.822 1.00 81.75 96 LYS A O 1
ATOM 717 N N . 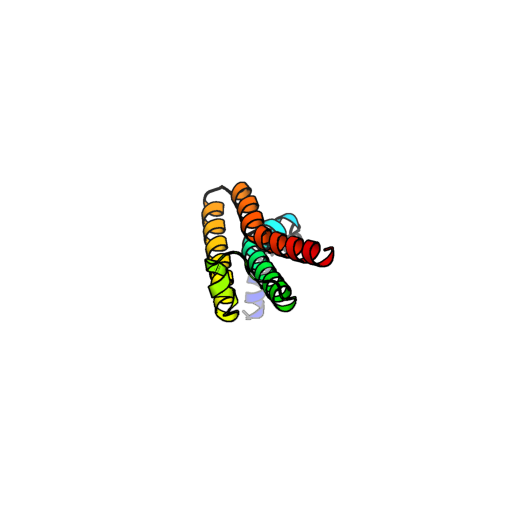GLY A 1 97 ? -4.761 4.483 22.430 1.00 76.75 97 GLY A N 1
ATOM 718 C CA . GLY A 1 97 ? -4.827 5.942 22.579 1.00 76.75 97 GLY A CA 1
ATOM 719 C C . GLY A 1 97 ? -3.810 6.741 21.753 1.00 76.75 97 GLY A C 1
ATOM 720 O O . GLY A 1 97 ? -3.725 7.955 21.910 1.00 76.75 97 GLY A O 1
ATOM 721 N N . HIS A 1 98 ? -3.062 6.114 20.838 1.00 76.38 98 HIS A N 1
ATOM 722 C CA . HIS A 1 98 ? -1.994 6.779 20.069 1.00 76.38 98 HIS A CA 1
ATOM 723 C C . HIS A 1 98 ? -2.452 7.307 18.694 1.00 76.38 98 HIS A C 1
ATOM 725 O O . HIS A 1 98 ? -1.682 7.305 17.732 1.00 76.38 98 HIS A O 1
ATOM 731 N N . LYS A 1 99 ? -3.699 7.784 18.581 1.00 68.62 99 LYS A N 1
ATOM 732 C CA . LYS A 1 99 ? -4.372 8.096 17.299 1.00 68.62 99 LYS A CA 1
ATOM 733 C C . LYS A 1 99 ? -3.563 8.994 16.349 1.00 68.62 99 LYS A C 1
ATOM 735 O O . LYS A 1 99 ? -3.472 8.728 15.154 1.00 68.62 99 LYS A O 1
ATOM 740 N N . ARG A 1 100 ? -2.907 10.031 16.882 1.00 67.81 100 ARG A N 1
ATOM 741 C CA . ARG A 1 100 ? -2.152 11.016 16.083 1.00 67.81 100 ARG A CA 1
ATOM 742 C C . ARG A 1 100 ? -0.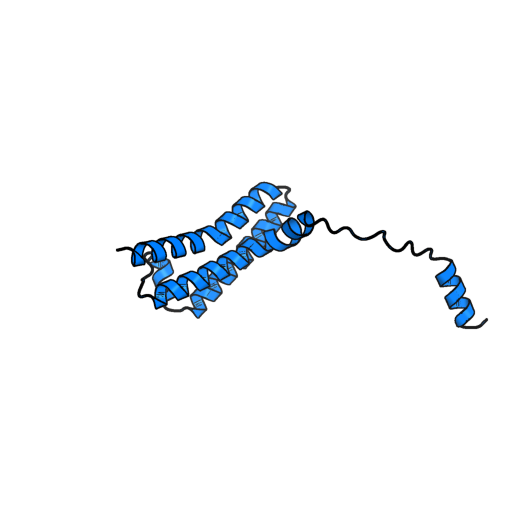857 10.447 15.492 1.00 67.81 100 ARG A C 1
ATOM 744 O O . ARG A 1 100 ? -0.527 10.729 14.347 1.00 67.81 100 ARG A O 1
ATOM 751 N N . MET A 1 101 ? -0.144 9.615 16.252 1.00 70.44 101 MET A N 1
ATOM 752 C CA . MET A 1 101 ? 1.080 8.952 15.782 1.00 70.44 101 MET A CA 1
ATOM 753 C C . MET A 1 101 ? 0.755 7.853 14.767 1.00 70.44 101 MET A C 1
ATOM 755 O O . MET A 1 101 ? 1.471 7.675 13.786 1.00 70.44 101 MET A O 1
ATOM 759 N N . VAL A 1 102 ? -0.372 7.174 14.970 1.00 68.31 102 VAL A N 1
ATOM 760 C CA . VAL A 1 102 ? -0.912 6.171 14.051 1.00 68.31 102 VAL A CA 1
ATOM 761 C C . VAL A 1 102 ? -1.267 6.784 12.696 1.00 68.31 102 VAL A C 1
ATOM 763 O O . VAL A 1 102 ? -0.881 6.228 11.674 1.00 68.31 102 VAL A O 1
ATOM 766 N N . SER A 1 103 ? -1.902 7.959 12.673 1.00 64.81 103 SER A N 1
ATOM 767 C CA . SER A 1 103 ? -2.231 8.681 11.433 1.00 64.81 103 SER A CA 1
ATOM 768 C C . SER A 1 103 ? -0.985 9.054 10.613 1.00 64.81 103 SER A C 1
ATOM 770 O O . SER A 1 103 ? -0.945 8.849 9.395 1.00 64.81 103 SER A O 1
ATOM 772 N N . ILE A 1 104 ? 0.072 9.524 11.284 1.00 69.88 104 ILE A N 1
ATOM 773 C CA . ILE A 1 104 ? 1.342 9.891 10.643 1.00 69.88 104 ILE A CA 1
ATOM 774 C C . ILE A 1 104 ? 2.051 8.647 10.097 1.00 69.88 104 ILE A C 1
ATOM 776 O O . ILE A 1 104 ? 2.487 8.639 8.946 1.00 69.88 104 ILE A O 1
ATOM 780 N N . LEU A 1 105 ? 2.134 7.580 10.896 1.00 67.69 105 LEU A N 1
ATOM 781 C CA . LEU A 1 105 ? 2.768 6.326 10.485 1.00 67.69 105 LEU A CA 1
ATOM 782 C C . LEU A 1 105 ? 2.007 5.647 9.341 1.00 67.69 105 LEU A C 1
ATOM 784 O O . LEU A 1 105 ? 2.641 5.159 8.410 1.00 67.69 105 LEU A O 1
ATOM 788 N N . ALA A 1 106 ? 0.672 5.668 9.366 1.00 65.69 106 ALA A N 1
ATOM 789 C CA . ALA A 1 106 ? -0.175 5.157 8.288 1.00 65.69 106 ALA A CA 1
ATOM 790 C C . ALA A 1 106 ? 0.073 5.903 6.972 1.00 65.69 106 ALA A C 1
ATOM 792 O O . ALA A 1 106 ? 0.252 5.283 5.922 1.00 65.69 106 ALA A O 1
ATOM 793 N N . SER A 1 107 ? 0.145 7.233 7.048 1.00 65.94 107 SER A N 1
ATOM 794 C CA . SER A 1 107 ? 0.376 8.098 5.890 1.00 65.94 107 SER A CA 1
ATOM 795 C C . SER A 1 107 ? 1.776 7.896 5.299 1.00 65.94 107 SER A C 1
ATOM 797 O O . SER A 1 107 ? 1.921 7.753 4.084 1.00 65.94 107 SER A O 1
ATOM 799 N N . LEU A 1 108 ? 2.810 7.818 6.145 1.00 69.25 108 LEU A N 1
ATOM 800 C CA . LEU A 1 108 ? 4.192 7.605 5.703 1.00 69.25 108 LEU A CA 1
ATOM 801 C C . LEU A 1 108 ? 4.417 6.193 5.150 1.00 69.25 108 LEU A C 1
ATOM 803 O O . LEU A 1 108 ? 5.001 6.049 4.077 1.00 69.25 108 LEU A O 1
ATOM 807 N N . ALA A 1 109 ? 3.939 5.157 5.843 1.00 67.12 109 ALA A N 1
ATOM 808 C CA . ALA A 1 109 ? 4.113 3.769 5.415 1.00 67.12 109 ALA A CA 1
ATOM 809 C C . ALA A 1 109 ? 3.333 3.444 4.132 1.00 67.12 109 ALA A C 1
ATOM 811 O O . ALA A 1 109 ? 3.771 2.605 3.346 1.00 67.12 109 ALA A O 1
ATOM 812 N N . GLY A 1 110 ? 2.190 4.104 3.918 1.00 66.56 110 GLY A N 1
ATOM 813 C CA . GLY A 1 110 ? 1.392 3.947 2.707 1.00 66.56 110 GLY A CA 1
ATOM 814 C C . GLY A 1 110 ? 2.002 4.660 1.500 1.00 66.56 110 GLY A C 1
ATOM 815 O O . GLY A 1 110 ? 2.227 4.038 0.465 1.00 66.56 110 GLY A O 1
ATOM 816 N N . PHE A 1 111 ? 2.269 5.963 1.610 1.00 67.00 111 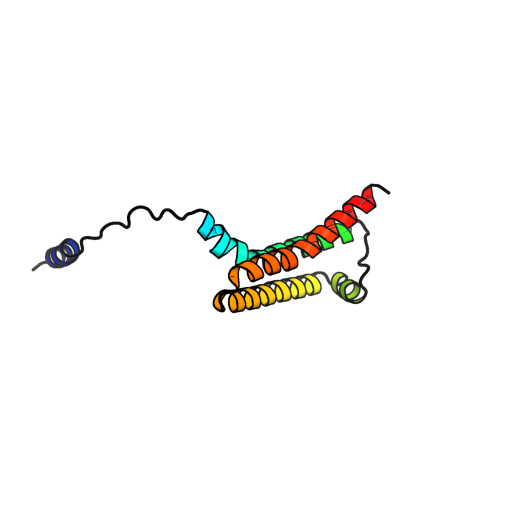PHE A N 1
ATOM 817 C CA . PHE A 1 111 ? 2.517 6.793 0.426 1.00 67.00 111 PHE A CA 1
ATOM 818 C C . PHE A 1 111 ? 3.992 7.012 0.082 1.00 67.00 111 PHE A C 1
ATOM 820 O O . PHE A 1 111 ? 4.296 7.301 -1.076 1.00 67.00 111 PHE A O 1
ATOM 827 N N . ALA A 1 112 ? 4.923 6.868 1.031 1.00 73.75 112 ALA A N 1
ATOM 828 C CA . ALA A 1 112 ? 6.335 7.158 0.767 1.00 73.75 112 ALA A CA 1
ATOM 829 C C . ALA A 1 112 ? 6.949 6.311 -0.373 1.00 73.75 112 ALA A C 1
ATOM 831 O O . ALA A 1 112 ? 7.639 6.893 -1.217 1.00 73.75 112 ALA A O 1
ATOM 832 N N . PRO A 1 113 ? 6.683 4.991 -0.475 1.00 71.12 113 PRO A N 1
ATOM 833 C CA . PRO A 1 113 ? 7.205 4.176 -1.575 1.00 71.12 113 PRO A CA 1
ATOM 834 C C . PRO A 1 113 ? 6.675 4.624 -2.946 1.00 71.12 113 PRO A C 1
ATOM 836 O O . PRO A 1 113 ? 7.455 4.876 -3.866 1.00 71.12 113 PRO A O 1
ATOM 839 N N . ALA A 1 114 ? 5.362 4.856 -3.050 1.00 69.88 114 ALA A N 1
ATOM 840 C CA . ALA A 1 114 ? 4.726 5.311 -4.284 1.00 69.88 114 ALA A CA 1
ATOM 841 C C . ALA A 1 114 ? 5.265 6.680 -4.741 1.00 69.88 114 ALA A C 1
ATOM 843 O O . ALA A 1 114 ? 5.562 6.875 -5.921 1.00 69.88 114 ALA A O 1
ATOM 844 N N . ILE A 1 115 ? 5.452 7.620 -3.806 1.00 74.06 115 ILE A N 1
ATOM 845 C CA . ILE A 1 115 ? 6.038 8.938 -4.094 1.00 74.06 115 ILE A CA 1
ATOM 846 C C . ILE A 1 115 ? 7.477 8.793 -4.611 1.00 74.06 115 ILE A C 1
ATOM 848 O O . ILE A 1 115 ? 7.844 9.443 -5.593 1.00 74.06 115 ILE A O 1
ATOM 852 N N . SER A 1 116 ? 8.284 7.924 -3.993 1.00 75.25 116 SER A N 1
ATOM 853 C CA . SER A 1 116 ? 9.665 7.667 -4.425 1.00 75.25 116 SER A CA 1
ATOM 854 C C . SER A 1 116 ? 9.730 7.156 -5.870 1.00 75.25 116 SER A C 1
ATOM 856 O O . SER A 1 116 ? 10.511 7.674 -6.681 1.00 75.25 116 SER A O 1
ATOM 858 N N . ASN A 1 117 ? 8.843 6.224 -6.232 1.00 71.38 117 ASN A N 1
ATOM 859 C CA . ASN A 1 117 ? 8.750 5.693 -7.594 1.00 71.38 117 ASN A CA 1
ATOM 860 C C . ASN A 1 117 ? 8.351 6.779 -8.604 1.00 71.38 117 ASN A C 1
ATOM 862 O O . ASN A 1 117 ? 8.988 6.914 -9.651 1.00 71.38 117 ASN A O 1
ATOM 866 N N . VAL A 1 118 ? 7.354 7.611 -8.280 1.00 72.62 118 VAL A N 1
ATOM 867 C CA . VAL A 1 118 ? 6.913 8.717 -9.152 1.00 72.62 118 VAL A CA 1
ATOM 868 C C . VAL A 1 118 ? 8.043 9.717 -9.413 1.00 72.62 118 VAL A C 1
ATOM 870 O O . VAL A 1 118 ? 8.272 10.097 -10.565 1.00 72.62 118 VAL A O 1
ATOM 873 N N . ILE A 1 119 ? 8.783 10.118 -8.373 1.00 77.06 119 ILE A N 1
ATOM 874 C CA . ILE A 1 119 ? 9.916 11.050 -8.505 1.00 77.06 119 ILE A CA 1
ATOM 875 C C . ILE A 1 119 ? 11.003 10.456 -9.407 1.00 77.06 119 ILE A C 1
ATOM 877 O O . ILE A 1 119 ? 11.555 11.159 -10.257 1.00 77.06 119 ILE A O 1
ATOM 881 N N . THR A 1 120 ? 11.297 9.166 -9.245 1.00 77.94 120 THR A N 1
ATOM 882 C CA . THR A 1 120 ? 12.321 8.466 -10.030 1.00 77.94 120 THR A CA 1
ATOM 883 C C . THR A 1 120 ? 11.960 8.437 -11.515 1.00 77.94 120 THR A C 1
ATOM 885 O O . THR A 1 120 ? 12.776 8.820 -12.356 1.00 77.94 120 THR A O 1
ATOM 888 N N . VAL A 1 121 ? 10.710 8.095 -11.846 1.00 72.94 121 VAL A N 1
ATOM 889 C CA . VAL A 1 121 ? 10.219 8.121 -13.234 1.00 72.94 121 VAL A CA 1
ATOM 890 C C . VAL A 1 121 ? 10.261 9.540 -13.812 1.00 72.94 121 VAL A C 1
ATOM 892 O O . VAL A 1 121 ? 10.718 9.738 -14.939 1.00 72.94 121 VAL A O 1
ATOM 895 N N . ALA A 1 122 ? 9.831 10.547 -13.047 1.00 73.75 122 ALA A N 1
ATOM 896 C CA . ALA A 1 122 ? 9.839 11.937 -13.498 1.00 73.75 122 ALA A CA 1
ATOM 897 C C . ALA A 1 122 ? 11.256 12.457 -13.803 1.00 73.75 122 ALA A C 1
ATOM 899 O O . ALA A 1 122 ? 11.436 13.214 -14.757 1.00 73.75 122 ALA A O 1
ATOM 900 N N . ARG A 1 123 ? 12.264 12.039 -13.024 1.00 75.19 123 ARG A N 1
ATOM 901 C CA . ARG A 1 123 ? 13.676 12.381 -13.267 1.00 75.19 123 ARG A CA 1
ATOM 902 C C . ARG A 1 123 ? 14.239 11.666 -14.492 1.00 75.19 123 ARG A C 1
ATOM 904 O O . ARG A 1 123 ? 14.903 12.312 -15.293 1.00 75.19 123 ARG A O 1
ATOM 911 N N . SER A 1 124 ? 13.918 10.385 -14.677 1.00 71.81 124 SER A N 1
ATOM 912 C CA . SER A 1 124 ? 14.375 9.607 -15.837 1.00 71.81 124 SER A CA 1
ATOM 913 C C . SER A 1 124 ? 13.881 10.158 -17.178 1.00 71.81 124 SER A C 1
ATOM 915 O O . SER A 1 124 ? 14.540 9.936 -18.182 1.00 71.81 124 SER A O 1
ATOM 917 N N . LYS A 1 125 ? 12.738 10.860 -17.217 1.00 64.44 125 LYS A N 1
ATOM 918 C CA . LYS A 1 125 ? 12.204 11.476 -18.448 1.00 64.44 125 LYS A CA 1
ATOM 919 C C . LYS A 1 125 ? 12.813 12.841 -18.797 1.00 64.44 125 LYS A C 1
ATOM 921 O O . LYS A 1 125 ? 12.508 13.367 -19.862 1.00 64.44 125 LYS A O 1
ATOM 926 N N . ARG A 1 126 ? 13.584 13.453 -17.892 1.00 66.06 126 ARG A N 1
ATOM 927 C CA . ARG A 1 126 ? 14.222 14.769 -18.101 1.00 66.06 126 ARG A CA 1
ATOM 928 C C . ARG A 1 126 ? 15.708 14.676 -18.460 1.00 66.06 126 ARG A C 1
ATOM 930 O O . ARG A 1 126 ? 16.295 15.716 -18.744 1.00 66.06 126 ARG A O 1
ATOM 937 N N . GLY A 1 127 ? 16.298 13.486 -18.351 1.00 52.34 127 GLY A N 1
ATOM 938 C CA . GLY A 1 127 ? 17.691 13.206 -18.700 1.00 52.34 127 GLY A CA 1
ATOM 939 C C . GLY A 1 127 ? 17.841 12.683 -20.115 1.00 52.34 127 GLY A C 1
ATOM 940 O O . GLY A 1 127 ? 16.821 12.237 -20.685 1.00 52.34 127 GLY A O 1
#

Secondary structure (DSSP, 8-state):
--HHHHHHHHHTT------------HHHHIIIIIHHHHHHHHHHHHHHHHHHHHHTT---SSHHHHHHHTSHHHHHHHHHHHHHHHHHHHHHHHTTT-HHHHHHHHHHHHHHHHHHHHHHHHHHTT-

Radius of gyration: 24.29 Å; chains: 1; bounding box: 77×28×42 Å

Foldseek 3Di:
DDPVVVVCVVVVVDPPPPPDDPPPPVVCCCLVPVLLCLLVQLLVLLLVLLVVCVVVVDADPDPVVRVVVVPSVSSSVVSNVVSVVLSVVLVVVVVVVNSVVSSVCSNCNRHVNSVVSVVVVVVVVVD

pLDDT: mean 70.8, std 11.72, range [43.5, 85.56]

Sequence (127 aa):
MSLMESARKVLDGYVIEAPKRLEIKESDFAESVLLPAGPLLGQLADISTTVYALRNGLSEGNPVVKGLVNNLPLFSAVKIAVGVGTGLVIQRMENKGHKRMVSILASLAGFAPAISNVITVARSKRG